Protein AF-A0A9R1VFY6-F1 (afdb_monomer_lite)

Structure (mmCIF, N/CA/C/O backbone):
data_AF-A0A9R1VFY6-F1
#
_entry.id   AF-A0A9R1VFY6-F1
#
loop_
_atom_site.group_PDB
_atom_site.id
_atom_site.type_symbol
_atom_site.label_atom_id
_atom_site.label_alt_id
_atom_site.label_comp_id
_atom_site.label_asym_id
_atom_site.label_entity_id
_atom_site.label_seq_id
_atom_site.pd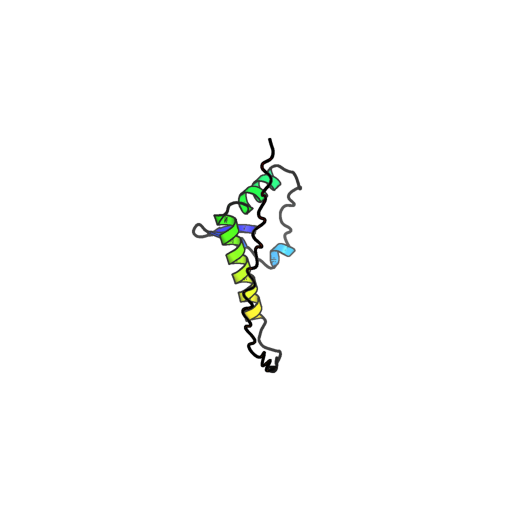bx_PDB_ins_code
_atom_site.Cartn_x
_atom_site.Cartn_y
_atom_site.Cartn_z
_atom_site.occupancy
_atom_site.B_iso_or_equiv
_atom_site.auth_seq_id
_atom_site.auth_comp_id
_atom_site.auth_asym_id
_atom_site.auth_atom_id
_atom_site.pdbx_PDB_model_num
ATOM 1 N N . MET A 1 1 ? 6.945 -5.035 2.881 1.00 77.69 1 MET A N 1
ATOM 2 C CA . MET A 1 1 ? 6.286 -4.284 3.997 1.00 77.69 1 MET A CA 1
ATOM 3 C C . MET A 1 1 ? 5.710 -2.983 3.453 1.00 77.69 1 MET A C 1
ATOM 5 O O . MET A 1 1 ? 6.409 -2.361 2.672 1.00 77.69 1 MET A O 1
ATOM 9 N N . ILE A 1 2 ? 4.499 -2.562 3.843 1.00 82.12 2 ILE A N 1
ATOM 10 C CA . ILE A 1 2 ? 3.966 -1.239 3.456 1.00 82.12 2 ILE A CA 1
ATOM 11 C C . ILE A 1 2 ? 4.576 -0.172 4.369 1.00 82.12 2 ILE A C 1
ATOM 13 O O . ILE A 1 2 ? 4.553 -0.337 5.591 1.00 82.12 2 ILE A O 1
ATOM 17 N N . ILE A 1 3 ? 5.123 0.884 3.779 1.00 85.88 3 ILE A N 1
ATOM 18 C CA . ILE A 1 3 ? 5.679 2.048 4.475 1.00 85.88 3 ILE A CA 1
ATOM 19 C C . ILE A 1 3 ? 5.085 3.327 3.884 1.00 85.88 3 ILE A C 1
ATOM 21 O O . ILE A 1 3 ? 4.599 3.329 2.755 1.00 85.88 3 ILE A O 1
ATOM 25 N N . GLU A 1 4 ? 5.105 4.405 4.659 1.00 86.25 4 GLU A N 1
ATOM 26 C CA . GLU A 1 4 ? 4.736 5.736 4.184 1.00 86.25 4 GLU A CA 1
ATOM 27 C C . GLU A 1 4 ? 6.013 6.516 3.857 1.00 86.25 4 GLU A C 1
ATOM 29 O O . GLU A 1 4 ? 6.890 6.661 4.711 1.00 86.25 4 GLU A O 1
ATOM 34 N N . GLU A 1 5 ? 6.116 7.013 2.630 1.00 87.00 5 GLU A N 1
ATOM 35 C CA . GLU A 1 5 ? 7.208 7.862 2.160 1.00 87.00 5 GLU A CA 1
ATOM 36 C C . GLU A 1 5 ? 6.606 9.080 1.454 1.00 87.00 5 GLU A C 1
ATOM 38 O O . GLU A 1 5 ? 5.775 8.943 0.559 1.00 87.00 5 GLU A O 1
ATOM 43 N N . GLU A 1 6 ? 6.965 10.285 1.905 1.00 87.00 6 GLU A N 1
ATOM 44 C CA . GLU A 1 6 ? 6.477 11.555 1.337 1.00 87.00 6 GLU A CA 1
ATOM 45 C C . GLU A 1 6 ? 4.937 11.662 1.227 1.00 87.00 6 GLU A C 1
ATOM 47 O O . GLU A 1 6 ? 4.396 12.267 0.302 1.00 87.00 6 GLU A O 1
ATOM 52 N N . GLY A 1 7 ? 4.208 11.072 2.184 1.00 84.44 7 GLY A N 1
ATOM 53 C CA . GLY A 1 7 ? 2.739 11.052 2.195 1.00 84.44 7 GLY A CA 1
ATOM 54 C C . GLY A 1 7 ? 2.114 10.033 1.236 1.00 84.44 7 GLY A C 1
ATOM 55 O O . GLY A 1 7 ? 0.902 10.042 1.032 1.00 84.44 7 GLY A O 1
ATOM 56 N N . ARG A 1 8 ? 2.917 9.148 0.635 1.00 87.44 8 ARG A N 1
ATOM 57 C CA . ARG A 1 8 ? 2.460 8.048 -0.218 1.00 87.44 8 ARG A CA 1
ATOM 58 C C . ARG A 1 8 ? 2.723 6.714 0.460 1.00 87.44 8 ARG A C 1
ATOM 60 O O . ARG A 1 8 ? 3.765 6.501 1.068 1.00 87.44 8 ARG A O 1
ATOM 67 N N . ALA A 1 9 ? 1.779 5.792 0.320 1.00 90.00 9 ALA A N 1
ATOM 68 C CA . ALA A 1 9 ? 1.978 4.414 0.745 1.00 90.00 9 ALA A CA 1
ATOM 69 C C . ALA A 1 9 ? 2.725 3.641 -0.349 1.00 90.00 9 ALA A C 1
ATOM 71 O O . ALA A 1 9 ? 2.226 3.541 -1.469 1.00 90.00 9 ALA A O 1
ATOM 72 N N . ILE A 1 10 ? 3.880 3.073 -0.016 1.00 90.06 10 ILE A N 1
ATOM 73 C CA . ILE A 1 10 ? 4.715 2.277 -0.925 1.00 90.06 10 ILE A CA 1
ATOM 74 C C . ILE A 1 10 ? 5.009 0.907 -0.314 1.00 90.06 10 ILE A C 1
ATOM 76 O O . ILE A 1 10 ? 4.903 0.715 0.903 1.00 90.06 10 ILE A O 1
ATOM 80 N N . CYS A 1 11 ? 5.381 -0.066 -1.141 1.00 86.44 11 CYS A N 1
ATOM 81 C CA . CYS A 1 11 ? 5.806 -1.373 -0.670 1.00 86.44 11 CYS A CA 1
ATOM 82 C C . CYS A 1 11 ? 7.333 -1.497 -0.735 1.00 86.44 11 CYS A C 1
ATOM 84 O O . CYS A 1 11 ? 7.980 -1.190 -1.726 1.00 86.44 11 CYS A O 1
ATOM 86 N N . SER A 1 12 ? 7.932 -1.993 0.340 1.00 82.75 12 SER A N 1
ATOM 87 C CA . SER A 1 12 ? 9.331 -2.409 0.347 1.00 82.75 12 SER A CA 1
ATOM 88 C C . SER A 1 12 ? 9.468 -3.806 -0.273 1.00 82.75 12 SER A C 1
ATOM 90 O O . SER A 1 12 ? 8.783 -4.733 0.176 1.00 82.75 12 SER A O 1
ATOM 92 N N . TYR A 1 13 ? 10.345 -3.921 -1.281 1.00 76.00 13 TYR A N 1
ATOM 93 C CA . TYR A 1 13 ? 10.610 -5.116 -2.098 1.00 76.00 13 TYR A CA 1
ATOM 94 C C . TYR A 1 13 ? 12.056 -5.629 -1.933 1.00 76.00 13 TYR A C 1
ATOM 96 O O . TYR A 1 13 ? 12.778 -5.810 -2.916 1.00 76.00 13 TYR A O 1
ATOM 104 N N . THR A 1 14 ? 12.558 -5.802 -0.710 1.00 70.44 14 THR A N 1
ATOM 105 C CA . THR A 1 14 ? 13.956 -6.229 -0.538 1.00 70.44 14 THR A CA 1
ATOM 106 C C . THR A 1 14 ? 14.106 -7.727 -0.823 1.00 70.44 14 THR A C 1
ATOM 108 O O . THR A 1 14 ? 13.315 -8.546 -0.366 1.00 70.44 14 THR A O 1
ATOM 111 N N . GLY A 1 15 ? 15.166 -8.135 -1.534 1.00 61.50 15 GLY A N 1
ATOM 112 C CA . GLY A 1 15 ? 15.463 -9.564 -1.759 1.00 61.50 15 GLY A CA 1
ATOM 113 C C . GLY A 1 15 ? 15.682 -10.361 -0.461 1.00 61.50 15 GLY A C 1
ATOM 114 O O . GLY A 1 15 ? 15.526 -11.581 -0.436 1.00 61.50 15 GLY A O 1
ATOM 115 N N . ASN A 1 16 ? 15.975 -9.659 0.638 1.00 57.50 16 ASN A N 1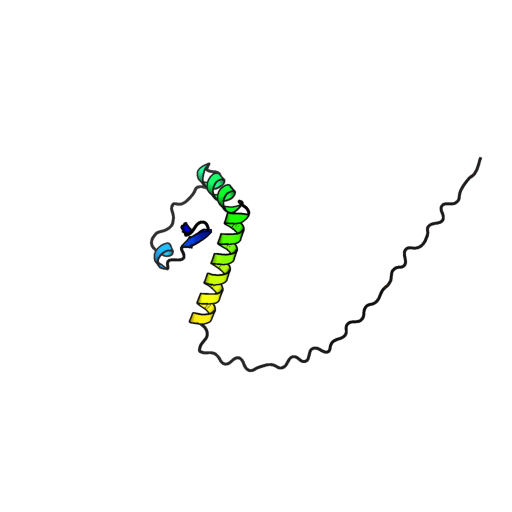
ATOM 116 C CA . ASN A 1 16 ? 16.102 -10.221 1.980 1.00 57.50 16 ASN A CA 1
ATOM 117 C C . ASN A 1 16 ? 14.757 -10.427 2.697 1.00 57.50 16 ASN A C 1
ATOM 119 O O . ASN A 1 16 ? 14.747 -11.092 3.732 1.00 57.50 16 ASN A O 1
ATOM 123 N N . ASP A 1 17 ? 13.629 -9.939 2.168 1.00 55.25 17 ASP A N 1
ATOM 124 C CA . ASP A 1 17 ? 12.296 -10.207 2.736 1.00 55.25 17 ASP A CA 1
ATOM 125 C C . ASP A 1 17 ? 11.936 -11.706 2.667 1.00 55.25 17 ASP A C 1
ATOM 127 O O . ASP A 1 17 ? 11.119 -12.199 3.443 1.00 55.25 17 ASP A O 1
ATOM 131 N N . ILE A 1 18 ? 12.615 -12.470 1.799 1.00 54.59 18 ILE A N 1
ATOM 132 C CA . ILE A 1 18 ? 12.553 -13.941 1.757 1.00 54.59 18 ILE A CA 1
ATOM 133 C C . ILE A 1 18 ? 13.299 -14.566 2.952 1.00 54.59 18 ILE A C 1
ATOM 135 O O . ILE A 1 18 ? 12.918 -15.628 3.442 1.00 54.59 18 ILE A O 1
ATOM 139 N N . LEU A 1 19 ? 14.362 -13.914 3.436 1.00 52.56 19 LEU A N 1
ATOM 140 C CA . LEU A 1 19 ? 15.220 -14.406 4.521 1.00 52.56 19 LEU A CA 1
ATOM 141 C C . LEU A 1 19 ? 14.713 -14.012 5.911 1.00 52.56 19 LEU A C 1
ATOM 143 O O . LEU A 1 19 ? 15.108 -14.628 6.901 1.00 52.56 19 LEU A O 1
ATOM 147 N N . ASN A 1 20 ? 13.837 -13.013 5.992 1.00 53.69 20 ASN A N 1
ATOM 148 C CA . ASN A 1 20 ? 13.196 -12.596 7.229 1.00 53.69 20 ASN A CA 1
ATOM 149 C C . ASN A 1 20 ? 11.677 -12.634 7.022 1.00 53.69 20 ASN A C 1
ATOM 151 O O . ASN A 1 20 ? 11.078 -11.605 6.703 1.00 53.69 20 ASN A O 1
ATOM 155 N N . PRO A 1 21 ? 11.052 -13.825 7.126 1.00 56.09 21 PRO A N 1
ATOM 156 C CA . PRO A 1 21 ? 9.633 -13.963 6.853 1.00 56.09 21 PRO A CA 1
ATOM 157 C C . PRO A 1 21 ? 8.870 -12.980 7.733 1.00 56.09 21 PRO A C 1
ATOM 159 O O . PRO A 1 21 ? 9.047 -12.946 8.955 1.00 56.09 21 PRO A O 1
ATOM 162 N N . HIS A 1 22 ? 8.052 -12.150 7.088 1.00 65.69 22 HIS A N 1
ATOM 163 C CA . HIS A 1 22 ? 7.228 -11.168 7.774 1.00 65.69 22 HIS A CA 1
ATOM 164 C C . HIS A 1 22 ? 6.465 -11.817 8.931 1.00 65.69 22 HIS A C 1
ATOM 166 O O . HIS A 1 22 ? 6.089 -12.991 8.862 1.00 65.69 22 HIS A O 1
ATOM 172 N N . ALA A 1 23 ? 6.209 -11.031 9.983 1.00 68.69 23 ALA A N 1
ATOM 173 C CA . ALA A 1 23 ? 5.357 -11.450 11.087 1.00 68.69 23 ALA A CA 1
ATOM 174 C C . ALA A 1 23 ? 4.085 -12.092 10.519 1.00 68.69 23 ALA A C 1
ATOM 176 O O . ALA A 1 23 ? 3.311 -11.434 9.824 1.00 68.69 23 ALA A O 1
ATOM 177 N N . VAL A 1 24 ? 3.911 -13.391 10.767 1.00 75.88 24 VAL A N 1
ATOM 178 C CA . VAL A 1 24 ? 2.762 -14.138 10.263 1.00 75.88 24 VAL A CA 1
ATOM 179 C C . VAL A 1 24 ? 1.525 -13.560 10.934 1.00 75.88 24 VAL A C 1
ATOM 181 O O . VAL A 1 24 ? 1.325 -13.711 12.139 1.00 75.88 24 VAL A O 1
ATOM 184 N N . ILE A 1 25 ? 0.705 -12.860 10.158 1.00 82.31 25 ILE A N 1
ATOM 185 C CA . ILE A 1 25 ? -0.554 -12.314 10.646 1.00 82.31 25 ILE A CA 1
ATOM 186 C C . ILE A 1 25 ? -1.601 -13.417 10.531 1.00 82.31 25 ILE A C 1
ATOM 188 O O . ILE A 1 25 ? -1.908 -13.887 9.436 1.00 82.31 25 ILE A O 1
ATOM 192 N N . GLN A 1 26 ? -2.168 -13.828 11.662 1.00 89.75 26 GLN A N 1
ATOM 193 C CA . GLN A 1 26 ? -3.248 -14.808 11.668 1.00 89.75 26 GLN A CA 1
ATOM 194 C C . GLN A 1 26 ? -4.487 -14.238 10.965 1.00 89.75 26 GLN A C 1
ATOM 196 O O . GLN A 1 26 ? -4.985 -13.171 11.339 1.00 89.75 26 GLN A O 1
ATOM 201 N N . VAL A 1 27 ? -5.000 -14.959 9.965 1.00 90.25 27 VAL A N 1
ATOM 202 C CA . VAL A 1 27 ? -6.236 -14.600 9.252 1.00 90.25 27 VAL A CA 1
ATOM 203 C C . VAL A 1 27 ? -7.395 -14.517 10.244 1.00 90.25 27 VAL A C 1
ATOM 205 O O . VAL A 1 27 ? -7.542 -15.376 11.112 1.00 90.25 27 VAL A O 1
ATOM 208 N N . GLY A 1 28 ? -8.202 -13.462 10.134 1.00 92.25 28 GLY A N 1
ATOM 209 C CA . GLY A 1 28 ? -9.318 -13.206 11.048 1.00 92.25 28 GLY A CA 1
ATOM 210 C C . GLY A 1 28 ? -8.921 -12.595 12.397 1.00 92.25 28 GLY A C 1
ATOM 211 O O . GLY A 1 28 ? -9.793 -12.331 13.221 1.00 92.25 28 GLY A O 1
ATOM 212 N N . SER A 1 29 ? -7.633 -12.332 12.643 1.00 94.31 29 SER A N 1
ATOM 213 C CA . SER A 1 29 ? -7.217 -11.533 13.802 1.00 94.31 29 SER A CA 1
ATOM 214 C C . SER A 1 29 ? -7.598 -10.053 13.632 1.00 94.31 29 SER A C 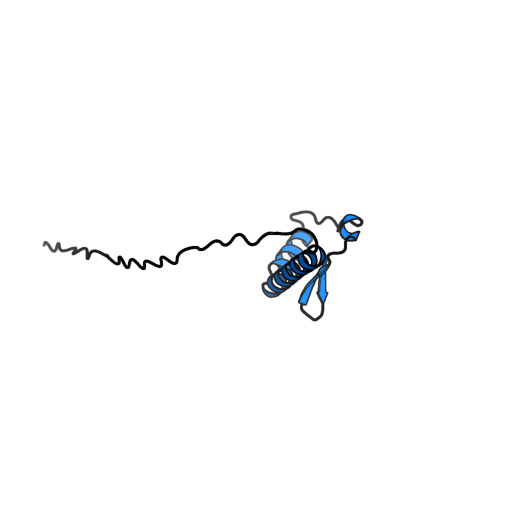1
ATOM 216 O O . SER A 1 29 ? -7.725 -9.571 12.504 1.00 94.31 29 SER A O 1
ATOM 218 N N . PRO A 1 30 ? -7.716 -9.277 14.725 1.00 93.94 30 PRO A N 1
ATOM 219 C CA . PRO A 1 30 ? -7.912 -7.830 14.631 1.00 93.94 30 PRO A CA 1
ATOM 220 C C . PRO A 1 30 ? -6.833 -7.144 13.784 1.00 93.94 30 PRO A C 1
ATOM 222 O O . PRO A 1 30 ? -7.145 -6.301 12.951 1.00 93.94 30 PRO A O 1
ATOM 225 N N . THR A 1 31 ? -5.574 -7.571 13.925 1.00 88.12 31 THR A N 1
ATOM 226 C CA . THR A 1 31 ? -4.451 -7.058 13.133 1.00 88.12 31 THR A CA 1
ATOM 227 C C . THR A 1 31 ? -4.620 -7.345 11.642 1.00 88.12 31 THR A C 1
ATOM 229 O O . THR A 1 31 ? -4.347 -6.465 10.830 1.00 88.12 31 THR A O 1
ATOM 232 N N . TYR A 1 32 ? -5.108 -8.534 11.269 1.00 89.69 32 TYR A N 1
ATOM 233 C CA . TYR A 1 32 ? -5.443 -8.853 9.878 1.00 89.69 32 TYR A CA 1
ATOM 234 C C . TYR A 1 32 ? -6.480 -7.878 9.320 1.00 89.69 32 TYR A C 1
ATOM 236 O O . TYR A 1 32 ? -6.257 -7.283 8.269 1.00 89.69 32 TYR A O 1
ATOM 244 N N . PHE A 1 33 ? -7.577 -7.657 10.047 1.00 91.69 33 PHE A N 1
ATOM 245 C CA . PHE A 1 33 ? -8.625 -6.741 9.599 1.00 91.69 33 PHE A CA 1
ATOM 246 C C . PHE A 1 33 ? -8.141 -5.297 9.493 1.00 91.69 33 PHE A C 1
ATOM 248 O O . PHE A 1 33 ? -8.465 -4.632 8.514 1.00 91.69 33 PHE A O 1
ATOM 255 N N . SER A 1 34 ? -7.323 -4.820 10.436 1.00 89.62 34 SER A N 1
ATOM 256 C CA . SER A 1 34 ? -6.717 -3.488 10.341 1.00 89.62 34 SER A CA 1
ATOM 257 C C . SER A 1 34 ? -5.873 -3.335 9.075 1.00 89.62 34 SER A C 1
ATOM 259 O O . SER A 1 34 ? -6.010 -2.328 8.390 1.00 89.62 34 SER A O 1
ATOM 261 N N . ARG A 1 35 ? -5.066 -4.344 8.717 1.00 84.94 35 ARG A N 1
ATOM 262 C CA . ARG A 1 35 ? -4.275 -4.327 7.475 1.00 84.94 35 ARG A CA 1
ATOM 263 C C . ARG A 1 35 ? -5.144 -4.357 6.223 1.00 84.94 35 ARG A C 1
ATOM 265 O O . ARG A 1 35 ? -4.864 -3.635 5.275 1.00 84.94 35 ARG A O 1
ATOM 272 N N . VAL A 1 36 ? -6.203 -5.165 6.215 1.00 87.88 36 VAL A N 1
ATOM 273 C CA . VAL A 1 36 ? -7.144 -5.205 5.085 1.00 87.88 36 VAL A CA 1
ATOM 274 C C . VAL A 1 36 ? -7.829 -3.850 4.906 1.00 87.88 36 VAL A C 1
ATOM 276 O O . VAL A 1 36 ? -7.886 -3.351 3.788 1.00 87.88 36 VAL A O 1
ATOM 279 N N . LEU A 1 37 ? -8.296 -3.228 5.991 1.00 88.31 37 LEU A N 1
ATOM 280 C CA . LEU A 1 37 ? -8.932 -1.908 5.946 1.00 88.31 37 LEU A CA 1
ATOM 281 C C . LEU A 1 37 ? -7.965 -0.809 5.488 1.00 88.31 37 LEU A C 1
ATOM 283 O O . LEU A 1 37 ? -8.349 0.052 4.704 1.00 88.31 37 LEU A O 1
ATOM 287 N N . GLU A 1 38 ? -6.714 -0.858 5.948 1.00 85.75 38 GLU A N 1
ATOM 288 C CA . GLU A 1 38 ? -5.641 0.046 5.521 1.00 85.75 38 GLU A CA 1
ATOM 289 C C . GLU A 1 38 ? -5.402 -0.059 4.006 1.00 85.75 38 GLU A C 1
ATOM 291 O O . GLU A 1 38 ? -5.398 0.952 3.311 1.00 85.75 38 GLU A O 1
ATOM 296 N N . ILE A 1 39 ? -5.306 -1.279 3.470 1.00 86.31 39 ILE A N 1
ATOM 297 C CA . ILE A 1 39 ? -5.112 -1.520 2.031 1.00 86.31 39 ILE A CA 1
ATOM 298 C C . ILE A 1 39 ? -6.352 -1.139 1.210 1.00 86.31 39 ILE A C 1
ATOM 300 O O . ILE A 1 39 ? -6.215 -0.711 0.069 1.00 86.31 39 ILE A O 1
ATOM 304 N N . GLN A 1 40 ? -7.559 -1.284 1.762 1.00 89.38 40 GLN A N 1
ATOM 305 C CA . GLN A 1 40 ? -8.807 -0.911 1.086 1.00 89.38 40 GLN A CA 1
ATOM 306 C C . GLN A 1 40 ? -9.046 0.604 1.032 1.00 89.38 40 GLN A C 1
ATOM 308 O O . GLN A 1 40 ? -9.925 1.051 0.291 1.00 89.38 40 GLN A O 1
ATOM 313 N N . ASN A 1 41 ? -8.288 1.409 1.784 1.00 92.81 41 ASN A N 1
ATOM 314 C CA . ASN A 1 41 ? -8.330 2.857 1.632 1.00 92.81 41 ASN A CA 1
ATOM 315 C C . ASN A 1 41 ? -7.988 3.229 0.180 1.00 92.81 41 ASN A C 1
ATOM 317 O O . ASN A 1 41 ? -6.981 2.786 -0.362 1.00 92.81 41 ASN A O 1
ATOM 321 N N . ARG A 1 42 ? -8.827 4.057 -0.455 1.00 92.38 42 ARG A N 1
ATOM 322 C CA . ARG A 1 42 ? -8.705 4.382 -1.884 1.00 92.38 42 ARG A CA 1
ATOM 323 C C . ARG A 1 42 ? -7.340 4.967 -2.255 1.00 92.38 42 ARG A C 1
ATOM 325 O O . ARG A 1 42 ? -6.800 4.617 -3.300 1.00 92.38 42 ARG A O 1
ATOM 332 N N . GLU A 1 43 ? -6.818 5.871 -1.434 1.00 92.38 43 GLU A N 1
ATOM 333 C CA . GLU A 1 43 ? -5.535 6.536 -1.670 1.00 92.38 43 GLU A CA 1
ATOM 334 C C . GLU A 1 43 ? -4.375 5.562 -1.469 1.00 92.38 43 GLU A C 1
ATOM 336 O O . GLU A 1 43 ? -3.533 5.413 -2.353 1.00 92.38 43 GLU A O 1
ATOM 341 N N . THR A 1 44 ? -4.387 4.818 -0.363 1.00 90.44 44 THR A N 1
ATOM 342 C CA . THR A 1 44 ? -3.399 3.770 -0.080 1.00 90.44 44 THR A CA 1
ATOM 343 C C . THR A 1 44 ? -3.376 2.717 -1.186 1.00 90.44 44 THR A C 1
ATOM 345 O O . THR A 1 44 ? -2.314 2.401 -1.712 1.00 90.44 44 THR A O 1
ATOM 348 N N . HIS A 1 45 ? -4.543 2.223 -1.602 1.00 91.38 45 HIS A N 1
ATOM 349 C CA . HIS A 1 45 ? -4.679 1.255 -2.685 1.00 91.38 45 HIS A CA 1
ATOM 350 C C . HIS A 1 45 ? -4.107 1.783 -4.005 1.00 91.38 45 HIS A C 1
ATOM 352 O O . HIS A 1 45 ? -3.397 1.066 -4.710 1.00 91.38 45 HIS A O 1
ATOM 358 N N . HIS A 1 46 ? -4.420 3.034 -4.352 1.00 93.81 46 HIS A N 1
ATOM 359 C CA . HIS A 1 46 ? -3.914 3.658 -5.570 1.00 93.81 46 HIS A CA 1
ATOM 360 C C . HIS A 1 46 ? -2.386 3.780 -5.548 1.00 93.81 46 HIS A C 1
ATOM 362 O O . HIS A 1 46 ? -1.735 3.357 -6.502 1.00 93.81 46 HIS A O 1
ATOM 368 N N . ASN A 1 47 ? -1.828 4.282 -4.444 1.00 93.56 47 ASN A N 1
ATOM 369 C CA . ASN A 1 47 ? -0.388 4.454 -4.277 1.00 93.56 47 ASN A CA 1
ATOM 370 C C . ASN A 1 47 ? 0.351 3.109 -4.342 1.00 93.56 47 ASN A C 1
ATOM 372 O O . ASN A 1 47 ? 1.317 2.983 -5.089 1.00 93.56 47 ASN A O 1
ATOM 376 N N . LEU A 1 48 ? -0.162 2.076 -3.666 1.00 91.88 48 LEU A N 1
ATOM 377 C CA . LEU A 1 48 ? 0.427 0.734 -3.696 1.00 91.88 48 LEU A CA 1
ATOM 378 C C . LEU A 1 48 ? 0.347 0.077 -5.078 1.00 91.88 48 LEU A C 1
ATOM 380 O O . LEU A 1 48 ? 1.289 -0.592 -5.494 1.00 91.88 48 LEU A O 1
ATOM 384 N N . ARG A 1 49 ? -0.757 0.259 -5.813 1.00 92.50 49 ARG A N 1
ATOM 385 C CA . ARG A 1 49 ? -0.877 -0.257 -7.186 1.00 92.50 49 ARG A CA 1
ATOM 386 C C . ARG A 1 49 ? 0.106 0.435 -8.128 1.00 92.50 49 ARG A C 1
ATOM 388 O O . ARG A 1 49 ? 0.705 -0.233 -8.970 1.00 92.50 49 ARG A O 1
ATOM 395 N N . HIS A 1 50 ? 0.245 1.753 -8.006 1.00 93.00 50 HIS A N 1
ATOM 396 C CA . HIS A 1 50 ? 1.201 2.528 -8.791 1.00 93.00 50 HIS A CA 1
ATOM 397 C C . HIS A 1 50 ? 2.636 2.074 -8.501 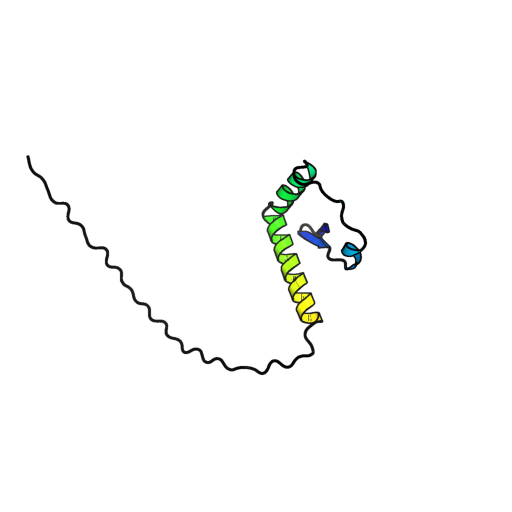1.00 93.00 50 HIS A C 1
ATOM 399 O O . HIS A 1 50 ? 3.355 1.702 -9.421 1.00 93.00 50 HIS A O 1
ATOM 405 N N . ASP A 1 51 ? 3.019 2.027 -7.224 1.00 91.69 51 ASP A N 1
ATOM 406 C CA . ASP A 1 51 ? 4.328 1.559 -6.758 1.00 91.69 51 ASP A CA 1
ATOM 407 C C . ASP A 1 51 ? 4.669 0.148 -7.273 1.00 91.69 51 ASP A C 1
ATOM 409 O O . ASP A 1 51 ? 5.747 -0.079 -7.820 1.00 91.69 51 ASP A O 1
ATOM 413 N N . LEU A 1 52 ? 3.717 -0.789 -7.198 1.00 90.25 52 LEU A N 1
ATOM 414 C CA . LEU A 1 52 ? 3.899 -2.140 -7.731 1.00 90.25 52 LEU A CA 1
ATOM 415 C C . LEU A 1 52 ? 4.105 -2.154 -9.249 1.00 90.25 52 LEU A C 1
ATOM 417 O O . LEU A 1 52 ? 4.926 -2.922 -9.749 1.00 90.25 52 LEU A O 1
ATOM 421 N N . THR A 1 53 ? 3.359 -1.323 -9.979 1.00 91.56 53 THR A N 1
ATOM 422 C CA . THR A 1 53 ? 3.467 -1.233 -11.442 1.00 91.56 53 THR A CA 1
ATOM 423 C C . THR A 1 53 ? 4.850 -0.731 -11.846 1.00 91.56 53 THR A C 1
ATOM 425 O O . THR A 1 53 ? 5.517 -1.386 -12.645 1.00 91.56 53 THR A O 1
ATOM 428 N N . GLU A 1 54 ? 5.317 0.357 -11.227 1.00 90.25 54 GLU A N 1
ATOM 429 C CA . GLU A 1 54 ? 6.664 0.907 -11.435 1.00 90.25 54 GLU A CA 1
ATOM 430 C C . GLU A 1 54 ? 7.752 -0.120 -11.103 1.00 90.25 54 GLU A C 1
ATOM 432 O O . GLU A 1 54 ? 8.692 -0.317 -11.870 1.00 90.25 54 GLU A O 1
ATOM 437 N N . HIS A 1 55 ? 7.606 -0.837 -9.986 1.00 87.19 55 HIS A N 1
ATOM 438 C CA . HIS A 1 55 ? 8.582 -1.836 -9.566 1.00 87.19 55 HIS A CA 1
ATOM 439 C C . HIS A 1 55 ? 8.675 -3.036 -10.527 1.00 87.19 55 HIS A C 1
ATOM 441 O O . HIS A 1 55 ? 9.763 -3.579 -10.742 1.00 87.19 55 HIS A O 1
ATOM 447 N N . ILE A 1 56 ? 7.553 -3.469 -11.113 1.00 86.38 56 ILE A N 1
ATOM 448 C CA . ILE A 1 56 ? 7.539 -4.528 -12.134 1.00 86.38 56 ILE A CA 1
ATOM 449 C C . ILE A 1 56 ? 8.179 -4.022 -13.431 1.00 86.38 56 ILE A C 1
ATOM 451 O O . ILE A 1 56 ? 9.026 -4.718 -13.992 1.00 86.38 56 ILE A O 1
ATOM 455 N N . TRP A 1 57 ? 7.821 -2.815 -13.876 1.00 89.00 57 TRP A N 1
ATOM 456 C CA . TRP A 1 57 ? 8.369 -2.222 -15.099 1.00 89.00 57 TRP A CA 1
ATOM 457 C C . TRP A 1 57 ? 9.877 -1.981 -15.005 1.00 89.00 57 TRP A C 1
ATOM 459 O O . TRP A 1 57 ? 10.618 -2.356 -15.912 1.00 89.00 57 TRP A O 1
ATOM 469 N N . GLY A 1 58 ? 10.352 -1.432 -13.883 1.00 82.56 58 GLY A N 1
ATOM 470 C CA . GLY A 1 58 ? 11.779 -1.218 -13.639 1.00 82.56 58 GLY A CA 1
ATOM 471 C C . GLY A 1 58 ? 12.583 -2.519 -13.697 1.00 82.56 58 GLY A C 1
ATOM 472 O O . GLY A 1 58 ? 13.648 -2.560 -14.309 1.00 82.56 58 GLY A O 1
ATOM 473 N N . ARG A 1 59 ? 12.036 -3.617 -13.156 1.00 75.75 59 ARG A N 1
ATOM 474 C CA . ARG A 1 59 ? 12.681 -4.938 -13.236 1.00 75.75 59 ARG A CA 1
ATOM 475 C C . ARG A 1 59 ? 12.698 -5.532 -14.644 1.00 75.75 59 ARG A C 1
ATOM 477 O O . ARG A 1 59 ? 13.655 -6.224 -14.976 1.00 75.75 59 ARG A O 1
ATOM 484 N N . GLN A 1 60 ? 11.678 -5.283 -15.466 1.00 70.19 60 GLN A N 1
ATOM 485 C CA . GLN A 1 60 ? 11.689 -5.714 -16.870 1.00 70.19 60 GLN A CA 1
ATOM 486 C C . GLN A 1 60 ? 12.763 -4.969 -17.671 1.00 70.19 60 GLN A C 1
ATOM 488 O O . GLN A 1 60 ? 13.483 -5.590 -18.448 1.00 70.19 60 GLN A O 1
ATOM 493 N N . LEU A 1 61 ? 12.938 -3.667 -17.420 1.00 62.25 61 LEU A N 1
ATOM 494 C CA . LEU A 1 61 ? 13.984 -2.867 -18.063 1.00 62.25 61 LEU A CA 1
ATOM 495 C C . LEU A 1 61 ? 15.405 -3.276 -17.636 1.00 62.25 61 LEU A C 1
ATOM 497 O O . LEU A 1 61 ? 16.325 -3.231 -18.446 1.00 62.25 61 LEU A O 1
ATOM 501 N N . GLU A 1 62 ? 15.595 -3.706 -16.386 1.00 60.16 62 GLU A N 1
ATOM 502 C CA . GLU A 1 62 ? 16.882 -4.237 -15.908 1.00 60.16 62 GLU A CA 1
ATOM 503 C C . GLU A 1 62 ? 17.184 -5.662 -16.412 1.00 60.16 62 GLU A C 1
ATOM 505 O O . GLU A 1 62 ? 18.346 -6.068 -16.421 1.00 60.16 62 GLU A O 1
ATOM 510 N N . GLY A 1 63 ? 16.167 -6.419 -16.845 1.00 56.53 63 GLY A N 1
ATOM 511 C CA . GLY A 1 63 ? 16.304 -7.785 -17.372 1.00 56.53 63 GLY A CA 1
ATOM 512 C C . GLY A 1 63 ? 16.326 -7.905 -18.902 1.00 56.53 63 GLY A C 1
ATOM 513 O O . GLY A 1 63 ? 16.668 -8.969 -19.412 1.00 56.53 63 GLY A O 1
ATOM 514 N N . GLY A 1 64 ? 15.972 -6.848 -19.636 1.00 50.12 64 GLY A N 1
ATOM 515 C CA . GLY A 1 64 ? 15.795 -6.862 -21.092 1.00 50.12 64 GLY A CA 1
ATOM 516 C C . GLY A 1 64 ? 16.995 -6.317 -21.862 1.00 50.12 64 GLY A C 1
ATOM 517 O O . GLY A 1 64 ? 16.934 -5.220 -22.400 1.00 50.12 64 GLY A O 1
ATOM 518 N N . ASN A 1 65 ? 18.087 -7.075 -21.920 1.00 51.09 65 ASN A N 1
ATOM 519 C CA . ASN A 1 65 ? 19.099 -6.959 -22.975 1.00 51.09 65 ASN A CA 1
ATOM 520 C C . ASN A 1 65 ? 19.716 -8.343 -23.172 1.00 51.09 65 ASN A C 1
ATOM 522 O O . ASN A 1 65 ? 20.760 -8.623 -22.587 1.00 51.09 65 ASN A O 1
ATOM 526 N N . ASN A 1 66 ? 19.008 -9.212 -23.889 1.00 52.16 66 ASN A N 1
ATOM 527 C CA . ASN A 1 66 ? 19.481 -10.390 -24.627 1.00 52.16 66 ASN A CA 1
ATOM 528 C C . ASN A 1 66 ? 18.268 -11.300 -24.783 1.00 52.16 66 ASN A C 1
ATOM 530 O O . ASN A 1 66 ? 18.086 -12.184 -23.959 1.00 52.16 66 ASN A O 1
ATOM 534 N N . ASP A 1 67 ? 17.396 -11.012 -25.739 1.00 54.19 67 ASP A N 1
ATOM 535 C CA . ASP A 1 67 ? 16.987 -12.009 -26.724 1.00 54.19 67 ASP A CA 1
ATOM 536 C C . ASP A 1 67 ? 16.233 -11.268 -27.837 1.00 54.19 67 ASP A C 1
ATOM 538 O O . ASP A 1 67 ? 15.478 -10.325 -27.605 1.00 54.19 67 ASP A O 1
ATOM 542 N N . GLU A 1 68 ? 16.625 -11.602 -29.056 1.00 59.19 68 GLU A N 1
ATOM 543 C CA . GLU A 1 68 ? 16.267 -10.974 -30.318 1.00 59.19 68 GLU A CA 1
ATOM 544 C C . GLU A 1 68 ? 14.826 -11.364 -30.678 1.00 59.19 68 GLU A C 1
ATOM 546 O O . GLU A 1 68 ? 14.605 -12.440 -31.227 1.00 59.19 68 GLU A O 1
ATOM 551 N N . ASP A 1 69 ? 13.843 -10.519 -30.373 1.00 60.16 69 ASP A N 1
ATOM 552 C CA . ASP A 1 69 ? 12.485 -10.714 -30.885 1.00 60.16 69 ASP A CA 1
ATOM 553 C C . ASP A 1 69 ? 12.376 -9.999 -32.239 1.00 60.16 69 ASP A C 1
ATOM 555 O O . ASP A 1 69 ? 12.255 -8.775 -32.317 1.00 60.16 69 ASP A O 1
ATOM 559 N N . GLU A 1 70 ? 12.513 -10.784 -33.313 1.00 59.91 70 GLU A N 1
ATOM 560 C CA . GLU A 1 70 ? 12.242 -10.355 -34.684 1.00 59.91 70 GLU A CA 1
ATOM 561 C C . GLU A 1 70 ? 10.817 -9.791 -34.788 1.00 59.91 70 GLU A C 1
ATOM 563 O O . GLU A 1 70 ? 9.853 -10.387 -34.305 1.00 59.91 70 GLU A O 1
ATOM 568 N N . GLU A 1 71 ? 10.701 -8.617 -35.407 1.00 57.56 71 GLU A N 1
ATOM 569 C CA . GLU A 1 71 ? 9.441 -7.916 -35.631 1.00 57.56 71 GLU A CA 1
ATOM 570 C C . GLU A 1 71 ? 8.559 -8.732 -36.593 1.00 57.56 71 GLU A C 1
ATOM 572 O O . GLU A 1 71 ? 8.781 -8.735 -37.803 1.00 57.56 71 GLU A O 1
ATOM 577 N N . ASP A 1 72 ? 7.576 -9.457 -36.056 1.00 56.75 72 ASP A N 1
ATOM 578 C CA . ASP A 1 72 ? 6.537 -10.116 -36.852 1.00 56.75 72 ASP A CA 1
ATOM 579 C C . ASP A 1 72 ? 5.471 -9.059 -37.195 1.00 56.75 72 ASP A C 1
ATOM 581 O O . ASP A 1 72 ? 4.676 -8.649 -36.343 1.00 56.75 72 ASP A O 1
ATOM 585 N N . GLU A 1 73 ? 5.518 -8.537 -38.425 1.00 58.53 73 GLU A N 1
ATOM 586 C CA . GLU A 1 73 ? 4.575 -7.545 -38.952 1.00 58.53 73 GLU A CA 1
ATOM 587 C C . GLU A 1 73 ? 3.168 -8.155 -39.073 1.00 58.53 73 GLU A C 1
ATOM 589 O O . GLU A 1 73 ? 2.805 -8.770 -40.077 1.00 58.53 73 GLU A O 1
ATOM 594 N N . CYS A 1 74 ? 2.342 -7.976 -38.044 1.00 54.91 74 CYS A N 1
ATOM 595 C CA . CYS A 1 74 ? 0.905 -8.206 -38.128 1.00 54.91 74 CYS A CA 1
ATOM 596 C C . CYS A 1 74 ? 0.196 -6.965 -38.696 1.00 54.91 74 CYS A C 1
ATOM 598 O O . CYS A 1 74 ? -0.262 -6.098 -37.954 1.00 54.91 74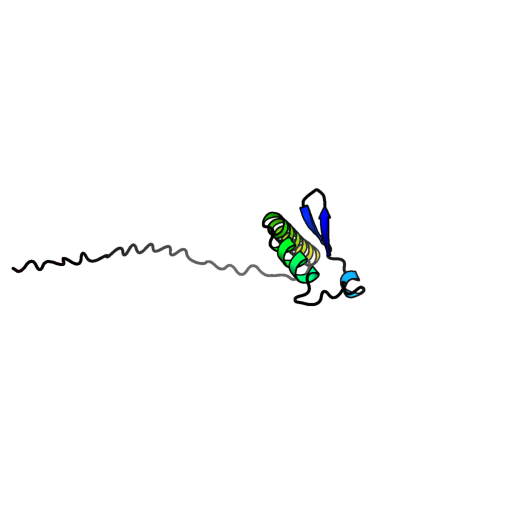 CYS A O 1
ATOM 600 N N . ASP A 1 75 ? 0.080 -6.911 -40.025 1.00 58.97 75 ASP A N 1
ATOM 601 C CA . ASP A 1 75 ? -0.948 -6.122 -40.716 1.00 58.97 75 ASP A CA 1
ATOM 602 C C . ASP A 1 75 ? -2.332 -6.696 -40.339 1.00 58.97 75 ASP A C 1
ATOM 604 O O . ASP A 1 75 ? -2.760 -7.723 -40.871 1.00 58.97 75 ASP A O 1
ATOM 608 N N . ASP A 1 76 ? -3.017 -6.064 -39.381 1.00 62.12 76 ASP A N 1
ATOM 609 C CA . ASP A 1 76 ? -4.429 -6.322 -39.075 1.00 62.12 76 ASP A CA 1
ATOM 610 C C . ASP A 1 76 ? -5.277 -5.250 -39.771 1.00 62.12 76 ASP A C 1
ATOM 612 O O . ASP A 1 76 ? -5.340 -4.092 -39.348 1.00 62.12 76 ASP A O 1
ATOM 616 N N . ASP A 1 77 ? -5.867 -5.636 -40.902 1.00 60.41 77 ASP A N 1
ATOM 617 C CA . ASP A 1 77 ? -6.752 -4.807 -41.712 1.00 60.41 77 ASP A CA 1
ATOM 618 C C . ASP A 1 77 ? -7.953 -4.302 -40.886 1.00 60.41 77 ASP A C 1
ATOM 620 O O . ASP A 1 77 ? -8.857 -5.045 -40.502 1.00 60.41 77 ASP A O 1
ATOM 624 N N . GLU A 1 78 ? -7.987 -2.986 -40.685 1.00 63.34 78 GLU A N 1
ATOM 625 C CA . GLU A 1 78 ? -9.112 -2.197 -40.181 1.00 63.34 78 GLU A CA 1
ATOM 626 C C . GLU A 1 78 ? -10.439 -2.537 -40.894 1.00 63.34 78 GLU A C 1
ATOM 628 O O . GLU A 1 78 ? -10.717 -2.073 -42.004 1.00 63.34 78 GLU A O 1
ATOM 633 N N . ALA A 1 79 ? -11.322 -3.277 -40.218 1.00 56.31 79 ALA A N 1
ATOM 634 C CA . ALA A 1 79 ? -12.726 -3.430 -40.600 1.00 56.31 79 ALA A CA 1
ATOM 635 C C . ALA A 1 79 ? -13.652 -2.963 -39.466 1.00 56.31 79 ALA A C 1
ATOM 637 O O . ALA A 1 79 ? -14.351 -3.741 -38.818 1.00 56.31 79 ALA A O 1
ATOM 638 N N . ASN A 1 80 ? -13.678 -1.649 -39.245 1.00 56.34 80 ASN A N 1
ATOM 639 C CA . ASN A 1 80 ? -14.703 -0.980 -38.452 1.00 56.34 80 ASN A CA 1
ATOM 640 C C . ASN A 1 80 ? -16.038 -0.966 -39.224 1.00 56.34 80 ASN A C 1
ATOM 642 O O . ASN A 1 80 ? -16.333 -0.031 -39.971 1.00 56.34 80 ASN A O 1
ATOM 646 N N . ALA A 1 81 ? -16.843 -2.018 -39.068 1.00 55.53 81 ALA A N 1
ATOM 647 C CA . ALA A 1 81 ? -18.229 -2.046 -39.522 1.00 55.53 81 ALA A CA 1
ATOM 648 C C . ALA A 1 81 ? -19.158 -1.711 -38.346 1.00 55.53 81 ALA A C 1
ATOM 650 O O . ALA A 1 81 ? -19.605 -2.589 -37.612 1.00 55.53 81 ALA A O 1
ATOM 651 N N . ASN A 1 82 ? -19.449 -0.418 -38.179 1.00 58.03 82 ASN A N 1
ATOM 652 C CA . ASN A 1 82 ? -20.585 0.047 -37.386 1.00 58.03 82 ASN A CA 1
ATOM 653 C C . ASN A 1 82 ? -21.881 -0.442 -38.054 1.00 58.03 82 ASN A C 1
ATOM 655 O O . ASN A 1 82 ? -22.304 0.116 -39.066 1.00 58.03 82 ASN A O 1
ATOM 659 N N . GLY A 1 83 ? -22.469 -1.505 -37.508 1.00 52.19 83 GLY A N 1
ATOM 660 C CA . GLY A 1 83 ? -23.821 -1.970 -37.810 1.00 52.19 83 GLY A CA 1
ATOM 661 C C . GLY A 1 83 ? -24.767 -1.509 -36.709 1.00 52.19 83 GLY A C 1
ATOM 662 O O . GLY A 1 83 ? -24.893 -2.167 -35.684 1.00 52.19 83 GLY A O 1
ATOM 663 N N . ASP A 1 84 ? -25.334 -0.331 -36.927 1.00 60.69 84 ASP A N 1
ATOM 664 C CA . ASP A 1 84 ? -26.420 0.296 -36.179 1.00 60.69 84 ASP A CA 1
ATOM 665 C C . ASP A 1 84 ? -27.725 -0.472 -36.466 1.00 60.69 84 ASP A C 1
ATOM 667 O O . ASP A 1 84 ? -28.323 -0.277 -37.521 1.00 60.69 84 ASP A O 1
ATOM 671 N N . ASP A 1 85 ? -28.118 -1.387 -35.575 1.00 59.34 85 ASP A N 1
ATOM 672 C CA . ASP A 1 85 ? -29.406 -2.098 -35.618 1.00 59.34 85 ASP A CA 1
ATOM 673 C C . ASP A 1 85 ? -30.220 -1.742 -34.359 1.00 59.34 85 ASP A C 1
ATOM 675 O O . ASP A 1 85 ? -30.401 -2.552 -33.449 1.00 59.34 85 ASP A O 1
ATOM 679 N N . GLU A 1 86 ? -30.708 -0.502 -34.294 1.00 61.09 86 GLU A N 1
ATOM 680 C CA . GLU A 1 86 ? -31.795 -0.117 -33.388 1.00 61.09 86 GLU A CA 1
ATOM 681 C C . GLU A 1 86 ? -33.131 -0.484 -34.056 1.00 61.09 86 GLU A C 1
ATOM 683 O O . GLU A 1 86 ? -33.667 0.256 -34.885 1.00 61.09 86 GLU A O 1
ATOM 688 N N . ALA A 1 87 ? -33.662 -1.654 -33.710 1.00 61.44 87 ALA A N 1
ATOM 689 C CA . ALA A 1 87 ? -35.030 -2.052 -34.020 1.00 61.44 87 ALA A CA 1
ATOM 690 C C . ALA A 1 87 ? -35.746 -2.418 -32.713 1.00 61.44 87 ALA A C 1
ATOM 692 O O . ALA A 1 87 ? -35.896 -3.592 -32.385 1.00 61.44 87 ALA A O 1
ATOM 693 N N . ASP A 1 88 ? -36.169 -1.403 -31.957 1.00 60.53 88 ASP A N 1
ATOM 694 C CA . ASP A 1 88 ? -37.224 -1.574 -30.958 1.00 60.53 88 ASP A CA 1
ATOM 695 C C . ASP A 1 88 ? -38.569 -1.490 -31.694 1.00 60.53 88 ASP A C 1
ATOM 697 O O . ASP A 1 88 ? -38.945 -0.448 -32.234 1.00 60.53 88 ASP A O 1
ATOM 701 N N . GLU A 1 89 ? -39.261 -2.625 -31.784 1.00 63.78 89 GLU A N 1
ATOM 702 C CA . GLU A 1 89 ? -40.615 -2.710 -32.322 1.00 63.78 89 GLU A CA 1
ATOM 703 C C . GLU A 1 89 ? -41.609 -2.104 -31.316 1.00 63.78 89 GLU A C 1
ATOM 705 O O . GLU A 1 89 ? -41.700 -2.535 -30.165 1.00 63.78 89 GLU A O 1
ATOM 710 N N . ASP A 1 90 ? -42.358 -1.094 -31.765 1.00 57.47 90 ASP A N 1
ATOM 711 C CA . ASP A 1 90 ? -43.492 -0.506 -31.053 1.00 57.47 90 ASP A CA 1
ATOM 712 C C . ASP A 1 90 ? -44.590 -1.568 -30.826 1.00 57.47 90 ASP A C 1
ATOM 714 O O . ASP A 1 90 ? -45.316 -1.940 -31.751 1.00 57.47 90 ASP A O 1
ATOM 718 N N . ASP A 1 91 ? -44.741 -2.054 -29.590 1.00 61.66 91 ASP A N 1
ATOM 719 C CA . ASP A 1 91 ? -45.845 -2.942 -29.203 1.00 61.66 91 ASP A CA 1
ATOM 720 C C . ASP A 1 91 ? -47.106 -2.103 -28.909 1.00 61.66 91 ASP A C 1
ATOM 722 O O . ASP A 1 91 ? -47.318 -1.586 -27.803 1.00 61.66 91 ASP A O 1
ATOM 726 N N . GLU A 1 92 ? -47.937 -1.914 -29.940 1.00 58.94 92 GLU A N 1
ATOM 727 C CA . GLU A 1 92 ? -49.270 -1.313 -29.846 1.00 58.94 92 GLU A CA 1
ATOM 728 C C . GLU A 1 92 ? -50.211 -2.199 -29.013 1.00 58.94 92 GLU A C 1
ATOM 730 O O . GLU A 1 92 ? -50.964 -3.027 -29.528 1.00 58.94 92 GLU A O 1
ATOM 735 N N . ASN A 1 93 ? -50.232 -1.984 -27.699 1.00 58.53 93 ASN A N 1
ATOM 736 C CA . ASN A 1 93 ? -51.214 -2.608 -26.817 1.00 58.53 93 ASN A CA 1
ATOM 737 C C . ASN A 1 93 ? -52.543 -1.831 -26.851 1.00 58.53 93 ASN A C 1
ATOM 739 O O . ASN A 1 93 ? -52.884 -1.071 -25.943 1.00 58.53 93 ASN A O 1
ATOM 743 N N . GLY A 1 94 ? -53.291 -2.011 -27.939 1.00 59.78 94 GLY A N 1
ATOM 744 C CA . GLY A 1 94 ? -54.701 -1.656 -28.028 1.00 59.78 94 GLY A CA 1
ATOM 745 C C . GLY A 1 94 ? -55.570 -2.835 -27.603 1.00 59.78 94 GLY A C 1
ATOM 746 O O . GLY A 1 94 ? -55.588 -3.843 -28.297 1.00 59.78 94 GLY A O 1
ATOM 747 N N . ASN A 1 95 ? -56.286 -2.697 -26.484 1.00 57.50 95 ASN A N 1
ATOM 748 C CA . ASN A 1 95 ? -57.582 -3.339 -26.231 1.00 57.50 95 ASN A CA 1
ATOM 749 C C . ASN A 1 95 ? -58.299 -2.577 -25.105 1.00 57.50 95 ASN A C 1
ATOM 751 O O . ASN A 1 95 ? -58.212 -2.930 -23.928 1.00 57.50 95 ASN A O 1
ATOM 755 N N . ASP A 1 96 ? -58.991 -1.511 -25.506 1.00 65.88 96 ASP A N 1
ATOM 756 C CA . ASP A 1 96 ? -60.229 -1.083 -24.863 1.00 65.88 96 ASP A CA 1
ATOM 757 C C . ASP A 1 96 ? -61.308 -2.122 -25.203 1.00 65.88 96 ASP A C 1
ATOM 759 O O . ASP A 1 96 ? -61.544 -2.376 -26.382 1.00 65.88 96 ASP A O 1
ATOM 763 N N . ASP A 1 97 ? -61.967 -2.700 -24.200 1.00 65.56 97 ASP A N 1
ATOM 764 C CA . ASP A 1 97 ? -63.369 -3.103 -24.332 1.00 65.56 97 ASP A CA 1
ATOM 765 C C . ASP A 1 97 ? -64.063 -3.132 -22.957 1.00 65.56 97 ASP A C 1
ATOM 767 O O . ASP A 1 97 ? -63.445 -3.389 -21.920 1.00 65.56 97 ASP A O 1
ATOM 771 N N . GLU A 1 98 ? -65.345 -2.777 -23.027 1.00 54.69 98 GLU A N 1
ATOM 772 C CA . GLU A 1 98 ? -66.284 -2.227 -22.029 1.00 54.69 98 GLU A CA 1
ATOM 773 C C . GLU A 1 98 ? -66.642 -3.085 -20.797 1.00 54.69 98 GLU A C 1
ATOM 775 O O . GLU A 1 98 ? -66.731 -4.332 -20.890 1.00 54.69 98 GLU A O 1
#

Secondary structure (DSSP, 8-state):
-EEEETTEEEE---GGGGTS----PPTTSHHHHHHHHHHHSHHHHHHHHHHHHHHHHHHHHHH-SS--------------------------------

Organism: Lactuca sativa (NCBI:txid4236)

Foldseek 3Di:
DWDADPNATEDDDDPCCVVVPPDDDDPPDPVNVVVVVQCPPPRNVVRHVVNVVVVVVVVCVVVPDDDDDPDPDPPDDDDPDPDDDPDDDDDPPDDDDD

Radius of gyration: 27.38 Å; chains: 1; bounding box: 86×26×56 Å

Sequence (98 aa):
MIIEEEGRAICSYTGNDILNPHAVIQVGSPTYFSRVLEIQNRETHHNLRHDLTEHIWGRQLEGGNNDEDEEDECDDDEANANGDDEADEDDENGNDDE

pLDDT: mean 73.49, std 15.24, range [50.12, 94.31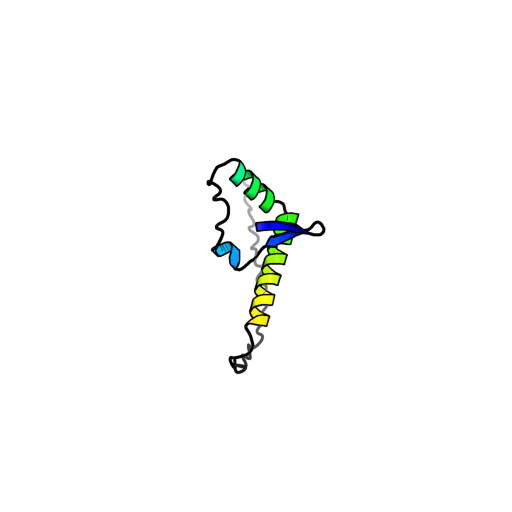]